Protein AF-A0A7X9GAS1-F1 (afdb_monomer_lite)

Sequence (74 aa):
ALVMLADSVEAAVRSLNEVNDASIQKIVWKVIKSKLEDQQLDEAPITNQDIRIITEVFVSEIRGIYHNRISYSK

Secondary structure (DSSP, 8-state):
-HHHHHHHHHHHHHT-SS--HHHHHHHHHHHHHHHHHTTTTTTS---HHHHHHHHHHHHHHHHHHHHTTT----

Foldseek 3Di:
DLVVLLVQLVVQQVPDPDDDLVVSLVSSCVSLVVCVVVCVCVPPPADPVNSVVSSVVSSVVVCVVVVVVVPDDD

Radius of gyration: 13.32 Å; chains: 1; bounding box: 33×28×34 Å

Structure (mmCIF, N/CA/C/O backbone):
data_AF-A0A7X9GAS1-F1
#
_entry.id   AF-A0A7X9GAS1-F1
#
loop_
_atom_site.group_PDB
_atom_site.id
_atom_site.type_symbol
_atom_site.label_atom_id
_atom_site.label_alt_id
_atom_site.label_comp_id
_atom_site.label_asym_id
_atom_site.label_entity_id
_atom_site.label_seq_id
_atom_site.pdbx_PDB_ins_code
_atom_site.Cartn_x
_atom_site.Cartn_y
_atom_site.Cartn_z
_atom_site.occupancy
_atom_site.B_iso_or_equiv
_atom_site.auth_seq_id
_atom_site.auth_comp_id
_atom_site.auth_asym_id
_atom_site.auth_atom_id
_atom_site.pdbx_PDB_model_num
ATOM 1 N N . ALA A 1 1 ? -11.066 -0.830 3.369 1.00 90.62 1 ALA A N 1
ATOM 2 C CA . ALA A 1 1 ? -9.677 -0.323 3.420 1.00 90.62 1 ALA A CA 1
ATOM 3 C C . ALA A 1 1 ? -8.727 -1.069 2.478 1.00 90.62 1 ALA A C 1
ATOM 5 O O . ALA A 1 1 ? -8.268 -0.456 1.528 1.00 90.62 1 ALA A O 1
ATOM 6 N N . LEU A 1 2 ? -8.447 -2.366 2.678 1.00 94.75 2 LEU A N 1
ATOM 7 C CA . LEU A 1 2 ? -7.395 -3.071 1.920 1.00 94.75 2 LEU A CA 1
ATOM 8 C C . LEU A 1 2 ? -7.559 -3.019 0.388 1.00 94.75 2 LEU A C 1
ATOM 10 O O . LEU A 1 2 ? -6.614 -2.666 -0.307 1.00 94.75 2 LEU A O 1
ATOM 14 N N . VAL A 1 3 ? -8.761 -3.300 -0.130 1.00 96.00 3 VAL A N 1
ATOM 15 C CA . VAL A 1 3 ? -9.047 -3.249 -1.580 1.00 96.00 3 VAL A CA 1
ATOM 16 C C . VAL A 1 3 ? -8.800 -1.851 -2.158 1.00 96.00 3 VAL A C 1
ATOM 18 O O . VAL A 1 3 ? -8.173 -1.724 -3.200 1.00 96.00 3 VAL A O 1
ATOM 21 N N . MET A 1 4 ? -9.217 -0.799 -1.446 1.00 96.00 4 MET A N 1
ATOM 22 C CA . MET A 1 4 ? -8.964 0.594 -1.840 1.00 96.00 4 MET A CA 1
ATOM 23 C C . MET A 1 4 ? -7.463 0.904 -1.902 1.00 96.00 4 MET A C 1
ATOM 25 O O . MET A 1 4 ? -7.018 1.589 -2.821 1.00 96.00 4 MET A O 1
ATOM 29 N N . LEU A 1 5 ? -6.681 0.421 -0.928 1.00 97.06 5 LEU A N 1
ATOM 30 C CA . LEU A 1 5 ? -5.230 0.609 -0.923 1.00 97.06 5 LEU A CA 1
ATOM 31 C C . LEU A 1 5 ? -4.577 -0.115 -2.106 1.00 97.06 5 LEU A C 1
ATOM 33 O O . LEU A 1 5 ? -3.728 0.474 -2.765 1.00 97.06 5 LEU A O 1
ATOM 37 N N . ALA A 1 6 ? -5.002 -1.348 -2.397 1.00 96.50 6 ALA A N 1
ATOM 38 C CA . ALA A 1 6 ? -4.496 -2.124 -3.527 1.00 96.50 6 ALA A CA 1
ATOM 39 C C . ALA A 1 6 ? -4.786 -1.435 -4.870 1.00 96.50 6 ALA A C 1
ATOM 41 O O . ALA A 1 6 ? -3.869 -1.250 -5.664 1.00 96.50 6 ALA A O 1
ATOM 42 N N . ASP A 1 7 ? -6.029 -0.995 -5.086 1.00 96.19 7 ASP A N 1
ATOM 43 C CA . ASP A 1 7 ? -6.450 -0.270 -6.293 1.00 96.19 7 ASP A CA 1
ATOM 44 C C . ASP A 1 7 ? -5.672 1.044 -6.468 1.00 96.19 7 ASP A C 1
ATOM 46 O O . ASP A 1 7 ? -5.070 1.291 -7.512 1.00 96.19 7 ASP A O 1
ATOM 50 N N . SER A 1 8 ? -5.572 1.844 -5.400 1.00 97.19 8 SER A N 1
ATOM 51 C CA . SER A 1 8 ? -4.829 3.112 -5.429 1.00 97.19 8 SER A CA 1
ATOM 52 C C . SER A 1 8 ? -3.343 2.903 -5.740 1.00 97.19 8 SER A C 1
ATOM 54 O O . SER A 1 8 ? -2.730 3.711 -6.439 1.00 97.19 8 SER A O 1
ATOM 56 N N . VAL A 1 9 ? -2.746 1.836 -5.200 1.00 96.81 9 VAL A N 1
ATOM 57 C CA . VAL A 1 9 ? -1.343 1.493 -5.440 1.00 96.81 9 VAL A CA 1
ATOM 58 C C . VAL A 1 9 ? -1.130 0.993 -6.866 1.00 96.81 9 VAL A C 1
ATOM 60 O O . VAL A 1 9 ? -0.189 1.454 -7.510 1.00 96.81 9 VAL A O 1
ATOM 63 N N . GLU A 1 10 ? -1.986 0.105 -7.379 1.00 94.12 10 GLU A N 1
ATOM 64 C CA . GLU A 1 10 ? -1.901 -0.388 -8.761 1.00 94.12 10 GL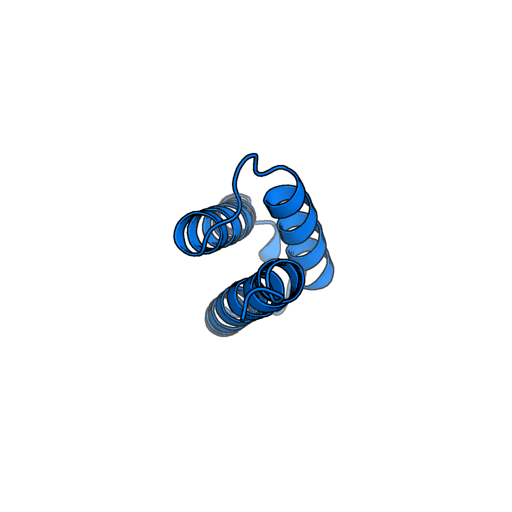U A CA 1
ATOM 65 C C . GLU A 1 10 ? -2.001 0.771 -9.752 1.00 94.12 10 GLU A C 1
ATOM 67 O O . GLU A 1 10 ? -1.098 0.940 -10.574 1.00 94.12 10 GLU A O 1
ATOM 72 N N . ALA A 1 11 ? -3.006 1.637 -9.589 1.00 95.62 11 ALA A N 1
ATOM 73 C CA . ALA A 1 11 ? -3.206 2.795 -10.449 1.00 95.62 11 ALA A CA 1
ATOM 74 C C . ALA A 1 11 ? -1.995 3.744 -10.422 1.00 95.62 11 ALA A C 1
ATOM 76 O O . ALA A 1 11 ? -1.537 4.216 -11.467 1.00 95.62 11 ALA A O 1
ATOM 77 N N . ALA A 1 12 ? -1.431 4.000 -9.236 1.00 96.06 12 ALA A N 1
ATOM 78 C CA . ALA A 1 12 ? -0.266 4.867 -9.096 1.00 96.06 12 ALA A CA 1
ATOM 79 C C . ALA A 1 12 ? 0.994 4.260 -9.728 1.00 96.06 12 ALA A C 1
ATOM 81 O O . ALA A 1 12 ? 1.709 4.956 -10.451 1.00 96.06 12 ALA A O 1
ATOM 82 N N . VAL A 1 13 ? 1.258 2.970 -9.505 1.00 94.06 13 VAL A N 1
ATOM 83 C CA . VAL A 1 13 ? 2.394 2.270 -10.122 1.00 94.06 13 VAL A CA 1
ATOM 84 C C . VAL A 1 13 ? 2.241 2.227 -11.641 1.00 94.06 13 VAL A C 1
ATOM 86 O O . VAL A 1 13 ? 3.202 2.507 -12.351 1.00 94.06 13 VAL A O 1
ATOM 89 N N . ARG A 1 14 ? 1.035 1.948 -12.149 1.00 91.38 14 ARG A N 1
ATOM 90 C CA . ARG A 1 14 ? 0.728 1.914 -13.585 1.00 91.38 14 ARG A CA 1
ATOM 91 C C . ARG A 1 14 ? 0.996 3.251 -14.284 1.00 91.38 14 ARG A C 1
ATOM 93 O O . ARG A 1 14 ? 1.255 3.268 -15.484 1.00 91.38 14 ARG A O 1
ATOM 100 N N . SER A 1 15 ? 0.940 4.359 -13.545 1.00 92.19 15 SER A N 1
ATOM 101 C CA . SER A 1 15 ? 1.225 5.707 -14.054 1.00 92.19 15 SER A CA 1
ATOM 102 C C . SER A 1 15 ? 2.714 6.092 -14.059 1.00 92.19 15 SER A C 1
ATOM 104 O O . SER A 1 15 ? 3.059 7.168 -14.549 1.00 92.19 15 SER A O 1
ATOM 106 N N . LEU A 1 16 ? 3.609 5.258 -13.511 1.00 90.69 16 LEU A N 1
ATOM 107 C CA . LEU A 1 16 ? 5.047 5.536 -13.512 1.00 90.69 16 LEU A CA 1
ATOM 108 C C . LEU A 1 16 ? 5.632 5.430 -14.927 1.00 90.69 16 LEU A C 1
ATOM 110 O O . LEU A 1 16 ? 5.424 4.440 -15.622 1.00 90.69 16 LEU A O 1
ATOM 114 N N . ASN A 1 17 ? 6.437 6.424 -15.315 1.00 86.00 17 ASN A N 1
ATOM 115 C CA . ASN A 1 17 ? 7.179 6.396 -16.582 1.00 86.00 17 ASN A CA 1
ATOM 116 C C . ASN A 1 17 ? 8.278 5.323 -16.587 1.00 86.00 17 ASN A C 1
ATOM 118 O O . ASN A 1 17 ? 8.501 4.666 -17.598 1.00 86.00 17 ASN A O 1
ATOM 122 N N . GLU A 1 18 ? 8.960 5.148 -15.453 1.00 85.44 18 GLU A N 1
ATOM 123 C CA . GLU A 1 18 ? 9.990 4.131 -15.256 1.00 85.44 18 GLU A CA 1
ATOM 124 C C . GLU A 1 18 ? 9.704 3.364 -13.971 1.00 85.44 18 GLU A C 1
ATOM 126 O O . GLU A 1 18 ? 9.521 3.959 -12.905 1.00 85.44 18 GLU A O 1
ATOM 131 N N . VAL A 1 19 ? 9.683 2.037 -14.080 1.00 87.19 19 VAL A N 1
ATOM 132 C CA . VAL A 1 19 ? 9.416 1.137 -12.961 1.00 87.19 19 VAL A CA 1
ATOM 133 C C . VAL A 1 19 ? 10.720 0.463 -12.550 1.00 87.19 19 VAL A C 1
ATOM 135 O O . VAL A 1 19 ? 11.228 -0.424 -13.227 1.00 87.19 19 VAL A O 1
ATOM 138 N N . ASN A 1 20 ? 11.265 0.905 -11.423 1.00 88.81 20 ASN A N 1
ATOM 139 C CA . ASN A 1 20 ? 12.405 0.301 -10.735 1.00 88.81 20 ASN A CA 1
ATOM 140 C C . ASN A 1 20 ? 12.129 0.157 -9.230 1.00 88.81 20 ASN A C 1
ATOM 142 O O . ASN A 1 20 ? 11.201 0.767 -8.692 1.00 88.81 20 ASN A O 1
ATOM 146 N N . ASP A 1 21 ? 12.961 -0.610 -8.527 1.00 87.50 21 ASP A N 1
ATOM 147 C CA . ASP A 1 21 ? 12.739 -0.951 -7.118 1.00 87.50 21 ASP A CA 1
ATOM 148 C C . ASP A 1 21 ? 12.580 0.257 -6.188 1.00 87.50 21 ASP A C 1
ATOM 150 O O . ASP A 1 21 ? 11.750 0.223 -5.274 1.00 87.50 21 ASP A O 1
ATOM 154 N N . ALA A 1 22 ? 13.349 1.323 -6.422 1.00 91.06 22 ALA A N 1
ATOM 155 C CA . ALA A 1 22 ? 13.280 2.543 -5.626 1.00 91.06 22 ALA A CA 1
ATOM 156 C C . ALA A 1 22 ? 11.996 3.334 -5.921 1.00 91.06 22 ALA A C 1
ATOM 158 O O . ALA A 1 22 ? 11.338 3.825 -5.002 1.00 91.06 22 ALA A O 1
ATOM 159 N N . SER A 1 23 ? 11.612 3.432 -7.197 1.00 93.38 23 SER A N 1
ATOM 160 C CA . SER A 1 23 ? 10.384 4.110 -7.622 1.00 93.38 23 SER A CA 1
ATOM 161 C C . SER A 1 23 ? 9.125 3.409 -7.101 1.00 93.38 23 SER A C 1
ATOM 163 O O . SER A 1 23 ? 8.231 4.093 -6.603 1.00 93.38 23 SER A O 1
ATOM 165 N N . ILE A 1 24 ? 9.095 2.067 -7.110 1.00 93.50 24 ILE A N 1
ATOM 166 C CA . ILE A 1 24 ? 7.997 1.252 -6.569 1.00 93.50 24 ILE A CA 1
ATOM 167 C C . ILE A 1 24 ? 7.845 1.522 -5.074 1.00 93.50 24 ILE A C 1
ATOM 169 O O . ILE A 1 24 ? 6.771 1.908 -4.621 1.00 93.50 24 ILE A O 1
ATOM 173 N N . GLN A 1 25 ? 8.926 1.380 -4.301 1.00 93.69 25 GLN A N 1
ATOM 174 C CA . GLN A 1 25 ? 8.874 1.639 -2.861 1.00 93.69 25 GLN A CA 1
ATOM 175 C C . GLN A 1 25 ? 8.376 3.052 -2.566 1.00 93.69 25 GLN A C 1
ATOM 177 O O . GLN A 1 25 ? 7.483 3.238 -1.741 1.00 93.69 25 GLN A O 1
ATOM 182 N N . LYS A 1 26 ? 8.917 4.048 -3.273 1.00 95.69 26 LYS A N 1
ATOM 183 C CA . LYS A 1 26 ? 8.554 5.448 -3.073 1.00 95.69 26 LYS A CA 1
ATOM 184 C C . LYS A 1 26 ? 7.082 5.714 -3.388 1.00 95.69 26 LYS A C 1
ATOM 186 O O . LYS A 1 26 ? 6.433 6.421 -2.618 1.00 95.69 26 LYS A O 1
ATOM 191 N N . ILE A 1 27 ? 6.554 5.185 -4.496 1.00 96.44 27 ILE A N 1
ATOM 192 C CA . ILE A 1 27 ? 5.163 5.448 -4.885 1.00 96.44 27 ILE A CA 1
ATOM 193 C C . ILE A 1 27 ? 4.174 4.724 -3.970 1.00 96.44 27 ILE A C 1
ATOM 195 O O . ILE A 1 27 ? 3.209 5.349 -3.536 1.00 96.44 27 ILE A O 1
ATOM 199 N N . VAL A 1 28 ? 4.446 3.467 -3.595 1.00 96.69 28 VAL A N 1
ATOM 200 C CA . VAL A 1 28 ? 3.592 2.694 -2.677 1.00 96.69 28 VAL A CA 1
ATOM 201 C C . VAL A 1 28 ? 3.497 3.414 -1.331 1.00 96.69 28 VAL A C 1
ATOM 203 O O . VAL A 1 28 ? 2.396 3.691 -0.853 1.00 96.69 28 VAL A O 1
ATOM 206 N N . TRP A 1 29 ? 4.641 3.811 -0.763 1.00 96.12 29 TRP A N 1
ATOM 207 C CA . TRP A 1 29 ? 4.676 4.579 0.483 1.00 96.12 29 TRP A CA 1
ATOM 208 C C . TRP A 1 29 ? 3.934 5.907 0.373 1.00 96.12 29 TRP A C 1
ATOM 210 O O . TRP A 1 29 ? 3.190 6.265 1.282 1.00 96.12 29 TRP A O 1
ATOM 220 N N . LYS A 1 30 ? 4.114 6.639 -0.732 1.00 97.44 30 LYS A N 1
ATOM 221 C CA . LYS A 1 30 ? 3.437 7.922 -0.949 1.00 97.44 30 LYS A CA 1
ATOM 222 C C . LYS A 1 30 ? 1.916 7.763 -0.956 1.00 97.44 30 LYS A C 1
ATOM 224 O O . LYS A 1 30 ? 1.232 8.550 -0.309 1.00 97.44 30 LYS A O 1
ATOM 229 N N . VAL A 1 31 ? 1.396 6.760 -1.664 1.00 97.94 31 VAL A N 1
ATOM 230 C CA . VAL A 1 31 ? -0.048 6.496 -1.742 1.00 97.94 31 VAL A CA 1
ATOM 231 C C . VAL A 1 31 ? -0.604 6.154 -0.364 1.00 97.94 31 VAL A C 1
ATOM 233 O O . VAL A 1 31 ? -1.543 6.799 0.090 1.00 97.94 31 VAL A O 1
ATOM 236 N N . ILE A 1 32 ? 0.003 5.189 0.330 1.00 96.44 32 ILE A N 1
ATOM 237 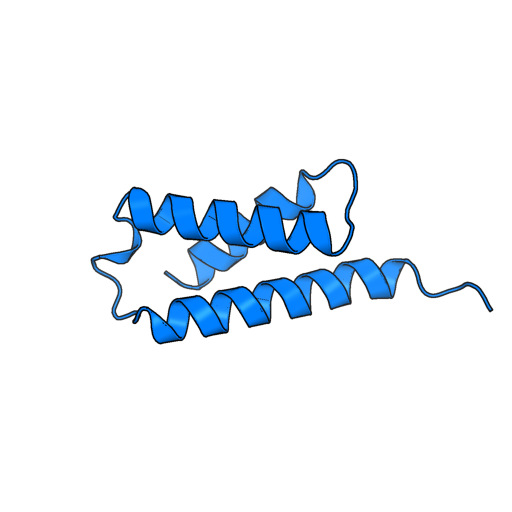C CA . ILE A 1 32 ? -0.471 4.743 1.648 1.00 96.44 32 ILE A CA 1
ATOM 238 C C . ILE A 1 32 ? -0.402 5.882 2.671 1.00 96.44 32 ILE A C 1
ATOM 240 O O . ILE A 1 32 ? -1.354 6.092 3.422 1.00 96.44 32 ILE A O 1
ATOM 244 N N . LYS A 1 33 ? 0.686 6.662 2.667 1.00 96.31 33 LYS A N 1
ATOM 245 C CA . LYS A 1 33 ? 0.842 7.811 3.564 1.00 96.31 33 LYS A CA 1
ATOM 246 C C . LYS A 1 33 ? -0.219 8.881 3.315 1.00 96.31 33 LYS A C 1
ATOM 248 O O . LYS A 1 33 ? -0.795 9.363 4.278 1.00 96.31 33 LYS A O 1
ATOM 253 N N . SER A 1 34 ? -0.527 9.192 2.056 1.00 97.62 34 SER A N 1
ATOM 254 C CA . SER A 1 34 ? -1.598 10.142 1.725 1.00 97.62 34 SER A CA 1
ATOM 255 C C . SER A 1 34 ? -2.950 9.679 2.273 1.00 97.62 34 SER A C 1
ATOM 257 O O . SER A 1 34 ? -3.669 10.476 2.858 1.00 97.62 34 SER A O 1
ATOM 259 N N . LYS A 1 35 ? -3.278 8.383 2.178 1.00 96.25 35 LYS A N 1
ATOM 260 C CA . LYS A 1 35 ? -4.530 7.842 2.741 1.00 96.25 35 LYS A CA 1
ATOM 261 C C . LYS A 1 35 ? -4.603 7.950 4.265 1.00 96.25 35 LYS A C 1
ATOM 263 O O . LYS A 1 35 ? -5.686 8.168 4.799 1.00 96.25 35 LYS A O 1
ATOM 268 N N . LEU A 1 36 ? -3.465 7.798 4.942 1.00 94.50 36 LEU A N 1
ATOM 269 C CA . LEU A 1 36 ? -3.345 7.998 6.385 1.00 94.50 36 LEU A CA 1
ATOM 270 C C . LEU A 1 36 ? -3.480 9.471 6.783 1.00 94.50 36 LEU A C 1
ATOM 272 O O . LEU A 1 36 ? -4.211 9.783 7.714 1.00 94.50 36 LEU A O 1
ATOM 276 N N . GLU A 1 37 ? -2.783 10.369 6.085 1.00 96.62 37 GLU A N 1
ATOM 277 C CA . GLU A 1 37 ? -2.831 11.816 6.341 1.00 96.62 37 GLU A CA 1
ATOM 278 C C . GLU A 1 37 ? -4.243 12.380 6.133 1.00 96.62 37 GLU A C 1
ATOM 280 O O . GLU A 1 37 ? -4.683 13.235 6.899 1.00 96.62 37 GLU A O 1
ATOM 285 N N . ASP A 1 38 ? -4.974 11.832 5.163 1.00 97.19 38 ASP A N 1
ATOM 286 C CA . ASP A 1 38 ? -6.359 12.191 4.863 1.00 97.19 38 ASP A CA 1
ATOM 287 C C . ASP A 1 38 ? -7.389 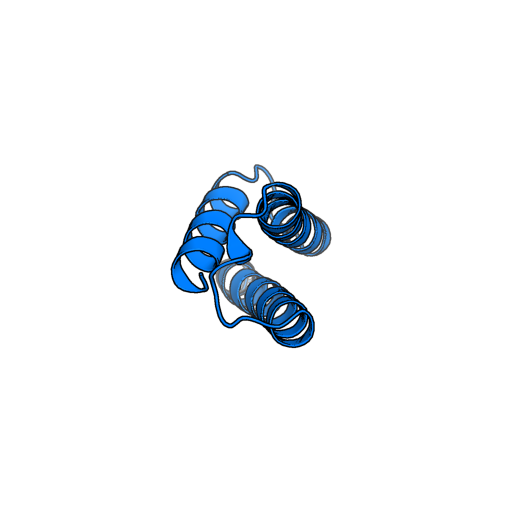11.506 5.787 1.00 97.19 38 ASP A C 1
ATOM 289 O O . ASP A 1 38 ? -8.586 11.598 5.519 1.00 97.19 38 ASP A O 1
ATOM 293 N N . GLN A 1 39 ? -6.960 10.782 6.833 1.00 95.94 39 GLN A N 1
ATOM 294 C CA . GLN A 1 39 ? -7.838 10.076 7.789 1.00 95.94 39 GLN A CA 1
ATOM 295 C C . GLN A 1 39 ? -8.792 9.051 7.132 1.00 95.94 39 GLN A C 1
ATOM 297 O O . GLN A 1 39 ? -9.795 8.637 7.708 1.00 95.94 39 GLN A O 1
ATOM 302 N N . GLN A 1 40 ? -8.481 8.567 5.921 1.00 96.25 40 GLN A N 1
ATOM 303 C CA . GLN A 1 40 ? -9.358 7.653 5.162 1.00 96.25 40 GLN A CA 1
ATOM 304 C C . GLN A 1 40 ? -9.399 6.226 5.735 1.00 96.25 40 GLN A C 1
ATOM 306 O O . GLN A 1 40 ? -10.122 5.369 5.222 1.00 96.25 40 GLN A O 1
ATOM 311 N N . LEU A 1 41 ? -8.586 5.938 6.755 1.00 95.31 41 LEU A N 1
ATOM 312 C CA . LEU A 1 41 ? -8.484 4.626 7.393 1.00 95.31 41 LEU A CA 1
ATOM 313 C C . LEU A 1 41 ? -9.038 4.609 8.826 1.00 95.31 41 LEU A C 1
ATOM 315 O O . LEU A 1 41 ? -9.075 3.534 9.415 1.00 95.31 41 LEU A O 1
ATOM 319 N N . ASP A 1 42 ? -9.502 5.743 9.358 1.00 94.81 42 ASP A N 1
ATOM 320 C CA . ASP A 1 42 ? -9.867 5.902 10.775 1.00 94.81 42 ASP A CA 1
ATOM 321 C C . ASP A 1 42 ? -11.037 5.004 11.212 1.00 94.81 42 ASP A C 1
ATOM 323 O O . ASP A 1 42 ? -11.071 4.523 12.343 1.00 94.81 42 ASP A O 1
ATOM 327 N N . GLU A 1 43 ? -11.976 4.724 10.306 1.00 95.12 43 GLU A N 1
ATOM 328 C CA . GLU A 1 43 ? -13.122 3.837 10.564 1.00 95.12 43 GLU A CA 1
ATOM 329 C C . GLU A 1 43 ? -12.842 2.364 10.223 1.00 95.12 43 GLU A C 1
ATOM 331 O O . GLU A 1 43 ? -13.685 1.488 10.434 1.00 95.12 43 GLU A O 1
ATOM 336 N N . ALA A 1 44 ? -11.670 2.058 9.663 1.00 94.31 44 ALA A N 1
ATOM 337 C CA . ALA A 1 44 ? -11.305 0.691 9.339 1.00 94.31 44 ALA A CA 1
ATOM 338 C C . ALA A 1 44 ? -10.637 0.018 10.550 1.00 94.31 44 ALA A C 1
ATOM 340 O O . ALA A 1 44 ? -9.763 0.615 11.176 1.00 94.31 44 ALA A O 1
ATOM 341 N N . PRO A 1 45 ? -10.955 -1.255 10.855 1.00 94.38 45 PRO A N 1
ATOM 342 C CA . PRO A 1 45 ? -10.277 -2.015 11.904 1.00 94.38 45 PRO A CA 1
ATOM 343 C C . PRO A 1 45 ? -8.900 -2.486 11.409 1.00 94.38 45 PRO A C 1
ATOM 345 O O . PRO A 1 45 ? -8.659 -3.678 11.234 1.00 94.38 45 PRO A O 1
ATOM 348 N N . ILE A 1 46 ? -8.017 -1.536 11.107 1.00 93.75 46 ILE A N 1
ATOM 349 C CA . ILE A 1 46 ? -6.677 -1.758 10.573 1.00 93.75 46 ILE A CA 1
ATOM 350 C C . ILE A 1 46 ? -5.656 -1.097 11.492 1.00 93.75 46 ILE A C 1
ATOM 352 O O . ILE A 1 46 ? -5.778 0.070 11.859 1.00 93.75 46 ILE A O 1
ATOM 356 N N . THR A 1 47 ? -4.637 -1.846 11.887 1.00 95.44 47 THR A N 1
ATOM 357 C CA . THR A 1 47 ? -3.590 -1.333 12.767 1.00 95.44 47 THR A CA 1
ATOM 358 C C . THR A 1 47 ? -2.429 -0.752 11.966 1.00 95.44 47 THR A C 1
ATOM 360 O O . THR A 1 47 ? -2.192 -1.090 10.805 1.00 95.44 47 THR A O 1
ATOM 363 N N . ASN A 1 48 ? -1.605 0.069 12.621 1.00 93.06 48 ASN A N 1
ATOM 364 C CA . ASN A 1 48 ? -0.336 0.519 12.041 1.00 93.06 48 ASN A CA 1
ATOM 365 C C . ASN A 1 48 ? 0.613 -0.645 11.702 1.00 93.06 48 ASN A C 1
ATOM 367 O O . ASN A 1 48 ? 1.486 -0.487 10.851 1.00 93.06 48 ASN A O 1
ATOM 371 N N . GLN A 1 49 ? 0.481 -1.793 12.374 1.00 96.62 49 GLN A N 1
ATOM 372 C CA . GLN A 1 49 ? 1.241 -2.995 12.040 1.00 96.62 49 GLN A CA 1
ATOM 373 C C . GLN A 1 49 ? 0.746 -3.599 10.724 1.00 96.62 49 GLN A C 1
ATOM 375 O O . GLN A 1 49 ? 1.565 -3.883 9.851 1.00 96.62 49 GLN A O 1
ATOM 380 N N . ASP A 1 50 ? -0.571 -3.708 10.545 1.00 96.19 50 ASP A N 1
ATOM 381 C CA . ASP A 1 50 ? -1.165 -4.201 9.300 1.00 96.19 50 ASP A CA 1
ATOM 382 C C . ASP A 1 50 ? -0.748 -3.333 8.116 1.00 96.19 50 ASP A C 1
ATOM 384 O O . ASP A 1 50 ? -0.367 -3.855 7.075 1.00 96.19 50 ASP A O 1
ATOM 388 N N . ILE A 1 51 ? -0.728 -2.007 8.282 1.00 95.38 51 ILE A N 1
ATOM 389 C CA . ILE A 1 51 ? -0.296 -1.089 7.221 1.00 95.38 51 ILE A CA 1
ATOM 390 C C . ILE A 1 51 ? 1.154 -1.347 6.801 1.00 95.38 51 ILE A C 1
ATOM 392 O O . ILE A 1 51 ? 1.448 -1.324 5.604 1.00 95.38 51 ILE A O 1
ATOM 396 N N . ARG A 1 52 ? 2.065 -1.623 7.744 1.00 95.50 52 ARG A N 1
ATOM 397 C CA . ARG A 1 52 ? 3.461 -1.966 7.412 1.00 95.50 52 ARG A CA 1
ATOM 398 C C . ARG A 1 52 ? 3.525 -3.259 6.607 1.00 95.50 52 ARG A C 1
ATOM 400 O O . ARG A 1 52 ? 4.139 -3.268 5.546 1.00 95.50 52 ARG A O 1
ATOM 407 N N . ILE A 1 53 ? 2.818 -4.294 7.063 1.00 97.25 53 ILE A N 1
ATOM 408 C CA . ILE A 1 53 ? 2.751 -5.593 6.380 1.00 97.25 53 ILE A CA 1
ATOM 409 C C . ILE A 1 53 ? 2.178 -5.425 4.967 1.00 97.25 53 ILE A C 1
ATOM 411 O O . ILE A 1 53 ? 2.767 -5.890 3.998 1.00 97.25 53 ILE A O 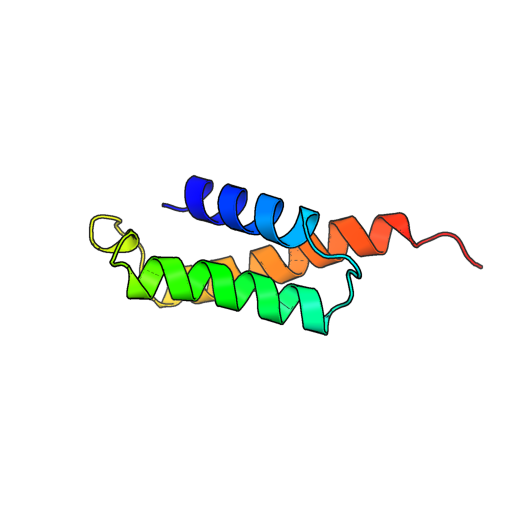1
ATOM 415 N N . ILE A 1 54 ? 1.067 -4.700 4.823 1.00 96.12 54 ILE A N 1
ATOM 416 C CA . ILE A 1 54 ? 0.426 -4.424 3.531 1.00 96.12 54 ILE A CA 1
ATOM 417 C C . ILE A 1 54 ? 1.381 -3.676 2.597 1.00 96.12 54 ILE A C 1
ATOM 419 O O . ILE A 1 54 ? 1.484 -4.018 1.422 1.00 96.12 54 ILE A O 1
ATOM 423 N N . THR A 1 55 ? 2.106 -2.682 3.115 1.00 95.44 55 THR A N 1
ATOM 424 C CA . THR A 1 55 ? 3.089 -1.917 2.335 1.00 95.44 55 THR A CA 1
ATOM 425 C C . THR A 1 55 ? 4.200 -2.822 1.802 1.00 95.44 55 THR A C 1
ATOM 427 O O . THR A 1 55 ? 4.538 -2.751 0.621 1.00 95.44 55 THR A O 1
ATOM 430 N N . GLU A 1 56 ? 4.756 -3.688 2.651 1.00 95.69 56 GLU A N 1
ATOM 431 C CA . GLU A 1 56 ? 5.804 -4.644 2.275 1.00 95.69 56 GLU A CA 1
ATOM 432 C C . GLU A 1 56 ? 5.311 -5.648 1.227 1.00 95.69 56 GLU A C 1
ATOM 434 O O . GLU A 1 56 ? 5.984 -5.862 0.215 1.00 95.69 56 GLU A O 1
ATOM 439 N N . VAL A 1 57 ? 4.108 -6.198 1.427 1.00 96.56 57 VAL A N 1
ATOM 440 C CA . VAL A 1 57 ? 3.468 -7.118 0.479 1.00 96.56 57 VAL A CA 1
ATOM 441 C C . VAL A 1 57 ? 3.250 -6.431 -0.865 1.00 96.56 57 VAL A C 1
ATOM 443 O O . VAL A 1 57 ? 3.676 -6.958 -1.885 1.00 96.56 57 VAL A O 1
ATOM 446 N N . PHE A 1 58 ? 2.676 -5.227 -0.900 1.00 96.25 58 PHE A N 1
ATOM 447 C CA . PHE A 1 58 ? 2.466 -4.508 -2.159 1.00 96.25 58 PHE A CA 1
ATOM 448 C C . PHE A 1 58 ? 3.766 -4.237 -2.908 1.00 96.25 58 PHE A C 1
ATOM 450 O O . PHE A 1 58 ? 3.820 -4.434 -4.119 1.00 96.25 58 PHE A O 1
ATOM 457 N N . VAL A 1 59 ? 4.831 -3.831 -2.213 1.00 94.38 59 VAL A N 1
ATOM 458 C CA . VAL A 1 59 ? 6.142 -3.655 -2.850 1.00 94.38 59 VAL A CA 1
ATOM 459 C C . VAL A 1 59 ? 6.641 -4.976 -3.443 1.00 94.38 59 VAL A C 1
ATOM 461 O O . VAL A 1 59 ? 7.111 -4.976 -4.579 1.00 94.38 59 VAL A O 1
ATOM 464 N N . SER A 1 60 ? 6.538 -6.087 -2.709 1.00 93.56 60 SER A N 1
ATOM 465 C CA . SER A 1 60 ? 6.963 -7.414 -3.176 1.00 93.56 60 SER A CA 1
ATOM 466 C C . SER A 1 60 ? 6.163 -7.895 -4.391 1.00 93.56 60 SER A C 1
ATOM 468 O O . SER A 1 60 ? 6.751 -8.305 -5.391 1.00 93.56 60 SER A O 1
ATOM 470 N N . GLU A 1 61 ? 4.836 -7.790 -4.348 1.00 92.88 61 GLU A N 1
ATOM 471 C CA . GLU A 1 61 ? 3.958 -8.244 -5.432 1.00 92.88 61 GLU A CA 1
ATOM 472 C C . GLU A 1 61 ? 4.149 -7.404 -6.699 1.00 92.88 61 GLU A C 1
ATOM 474 O O . GLU A 1 61 ? 4.323 -7.948 -7.791 1.00 92.88 61 GLU A O 1
ATOM 479 N N . ILE A 1 62 ? 4.207 -6.073 -6.563 1.00 91.31 62 ILE A N 1
ATOM 480 C CA . ILE A 1 62 ? 4.490 -5.171 -7.686 1.00 91.31 62 ILE A CA 1
ATOM 481 C C . ILE A 1 62 ? 5.866 -5.497 -8.277 1.00 91.31 62 ILE A C 1
ATOM 483 O O . ILE A 1 62 ? 5.998 -5.629 -9.492 1.00 91.31 62 ILE A O 1
ATOM 487 N N . ARG A 1 63 ? 6.894 -5.694 -7.441 1.00 88.56 63 ARG A N 1
ATOM 488 C CA . ARG A 1 63 ? 8.209 -6.142 -7.920 1.00 88.56 63 ARG A CA 1
ATOM 489 C C . ARG A 1 63 ? 8.098 -7.430 -8.721 1.00 8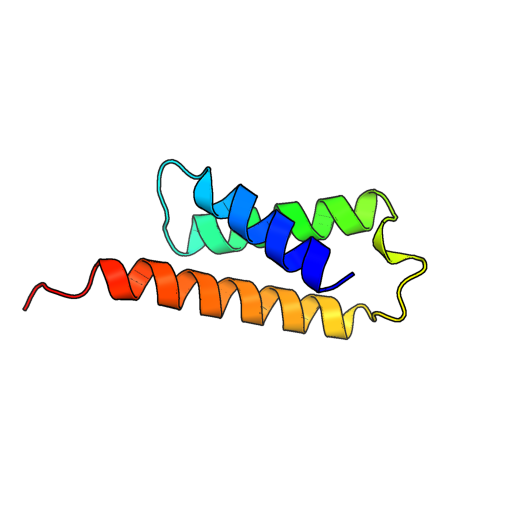8.56 63 ARG A C 1
ATOM 491 O O . ARG A 1 63 ? 8.616 -7.472 -9.829 1.00 88.56 63 ARG A O 1
ATOM 498 N N . GLY A 1 64 ? 7.401 -8.441 -8.208 1.00 87.25 64 GLY A N 1
ATOM 499 C CA . GLY A 1 64 ? 7.191 -9.708 -8.907 1.00 87.25 64 GLY A CA 1
ATOM 500 C C . GLY A 1 64 ? 6.543 -9.522 -10.280 1.00 87.25 64 GLY A C 1
ATOM 501 O O . GLY A 1 64 ? 7.037 -10.059 -11.268 1.00 87.25 64 GLY A O 1
ATOM 502 N N . ILE A 1 65 ? 5.488 -8.708 -10.370 1.00 85.75 65 ILE A N 1
ATOM 503 C CA . ILE A 1 65 ? 4.760 -8.440 -11.620 1.00 85.75 65 ILE A CA 1
ATOM 504 C C . ILE A 1 65 ? 5.655 -7.758 -12.666 1.00 85.75 65 ILE A C 1
ATOM 506 O O . ILE A 1 65 ? 5.634 -8.140 -13.839 1.00 85.75 65 ILE A O 1
ATOM 510 N N . TYR A 1 66 ? 6.440 -6.757 -12.260 1.00 79.44 66 TYR A N 1
ATOM 511 C CA . TYR A 1 66 ? 7.248 -5.961 -13.187 1.00 79.44 66 TYR A CA 1
ATOM 512 C C . TYR A 1 66 ? 8.629 -6.574 -13.477 1.00 79.44 66 TYR A C 1
ATOM 514 O O . TYR A 1 66 ? 9.123 -6.405 -14.588 1.00 79.44 66 TYR A O 1
ATOM 522 N N . HIS A 1 67 ? 9.211 -7.367 -12.567 1.00 71.50 67 HIS A N 1
ATOM 523 C CA . HIS A 1 67 ? 10.429 -8.152 -12.836 1.00 71.50 67 HIS A CA 1
ATOM 524 C C . HIS A 1 67 ? 10.149 -9.397 -13.693 1.00 71.50 67 HIS A C 1
ATOM 526 O O . HIS A 1 67 ? 10.925 -9.685 -14.603 1.00 71.50 67 HIS A O 1
ATOM 532 N N . ASN A 1 68 ? 9.016 -10.097 -13.510 1.00 58.50 68 ASN A N 1
ATOM 533 C CA . ASN A 1 68 ? 8.664 -11.243 -14.373 1.00 58.50 68 ASN A CA 1
ATOM 534 C C . ASN A 1 68 ? 8.396 -10.850 -15.833 1.00 58.50 68 ASN A C 1
ATOM 536 O O . ASN A 1 68 ? 8.462 -11.704 -16.712 1.00 58.50 68 ASN A O 1
ATOM 540 N N . ARG A 1 69 ? 8.126 -9.571 -16.121 1.00 54.97 69 ARG A N 1
ATOM 541 C CA . ARG A 1 69 ? 8.020 -9.077 -17.502 1.00 54.97 69 ARG A CA 1
ATOM 542 C C . ARG A 1 69 ? 9.372 -8.792 -18.167 1.00 54.97 69 ARG A C 1
ATOM 544 O O . ARG A 1 69 ? 9.391 -8.618 -19.380 1.00 54.97 69 ARG A O 1
ATOM 551 N N . ILE A 1 70 ? 10.476 -8.757 -17.413 1.00 52.75 70 ILE A N 1
ATOM 552 C CA . ILE A 1 70 ? 11.827 -8.459 -17.932 1.00 52.75 70 ILE A CA 1
ATOM 553 C C . ILE A 1 70 ? 12.698 -9.729 -18.020 1.00 52.75 70 ILE A C 1
ATOM 555 O O . ILE A 1 70 ? 13.719 -9.733 -18.705 1.00 52.75 70 ILE A O 1
ATOM 559 N N . SER A 1 71 ? 12.281 -10.855 -17.431 1.00 49.34 71 SER A N 1
ATOM 560 C CA . SER A 1 71 ? 13.027 -12.111 -17.564 1.00 49.34 71 SER A CA 1
ATOM 561 C C . SER A 1 71 ? 12.699 -12.845 -18.867 1.00 49.34 71 SER A C 1
ATOM 563 O O . SER A 1 71 ? 11.901 -13.774 -18.901 1.00 49.34 71 SER A O 1
ATOM 565 N N . TYR A 1 72 ? 13.341 -12.400 -19.946 1.00 48.38 72 TYR A N 1
ATOM 566 C CA . TYR A 1 72 ? 14.228 -13.270 -20.718 1.00 48.38 72 TYR A CA 1
ATOM 567 C C . TYR A 1 72 ? 15.370 -12.419 -21.278 1.00 48.38 72 TYR A C 1
ATOM 569 O O . TYR A 1 72 ? 15.269 -11.826 -22.349 1.00 48.38 72 TYR A O 1
A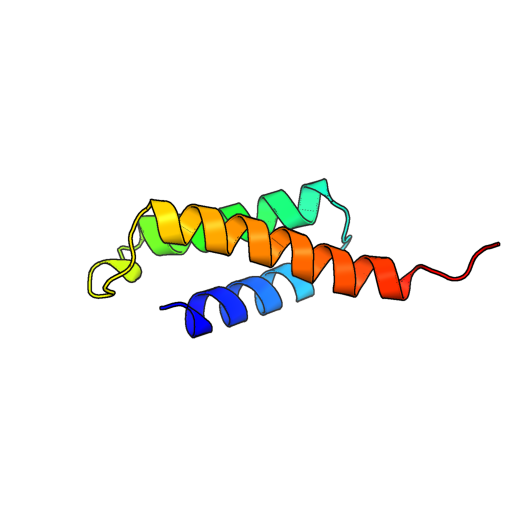TOM 577 N N . SER A 1 73 ? 16.497 -12.417 -20.578 1.00 44.62 73 SER A N 1
ATOM 578 C CA . SER A 1 73 ? 17.794 -12.434 -21.245 1.00 44.62 73 SER A CA 1
ATOM 579 C C . SER A 1 73 ? 18.695 -13.394 -20.472 1.00 44.62 73 SER A C 1
ATOM 581 O O . SER A 1 73 ? 18.610 -13.443 -19.247 1.00 44.62 73 SER A O 1
ATOM 583 N N . LYS A 1 74 ? 19.423 -14.223 -21.226 1.00 48.25 74 LYS A N 1
ATOM 584 C CA . LYS A 1 74 ? 20.212 -15.391 -20.792 1.00 48.25 74 LYS A CA 1
ATOM 585 C C . LYS A 1 74 ? 21.097 -15.160 -19.572 1.00 48.25 74 LYS A C 1
ATOM 587 O O . LYS A 1 74 ? 21.722 -14.081 -19.503 1.00 48.25 74 LYS A O 1
#

pLDDT: mean 89.57, std 13.26, range [44.62, 97.94]